Protein AF-A0A8H3HL61-F1 (afdb_monomer_lite)

pLDDT: mean 83.65, std 16.17, range [40.34, 97.88]

Sequence (179 aa):
MGDSGPVIHVRILATDLPSAIELIDHNKASNSHLFNGNARRFEGLEDTRRACEIELHAAELDWDSPIPSSIWPRDHNSGAQYPFDVIIMADVTYNTASFRALLDTITGLLREPRAPGLSAIVLLAYKSRDPAERTLWTDAQSRGITFVLVDTVKGVREPAVEIWLGGWERDVRSIWADT

Radius of gyration: 18.27 Å; chains: 1; bounding box: 39×38×60 Å

Foldseek 3Di:
DDDQAAEAEAEAEDEDAPVCQVVVVVVCVVCVVVAVDWAPQDPDPDPDGYIYHYHYHYDYDDLQDPDDPVVFDADPPPRDTDQDQEAEEEQPLPDVVCLVSVLVVLLVSQCDDDDPDATHKYKYWDADDDPSSVVSQVVNVVVQKHKDFDDWAQDPDDDTITIIIMGHPVRVVVVVPVD

Structure (mmCIF, N/CA/C/O backbone):
data_AF-A0A8H3HL61-F1
#
_entry.id   AF-A0A8H3HL61-F1
#
loop_
_atom_site.group_PDB
_atom_site.id
_atom_site.type_symbol
_atom_site.label_atom_id
_atom_site.label_alt_id
_atom_site.label_comp_id
_atom_site.label_asym_id
_atom_site.label_entity_id
_atom_site.label_seq_id
_atom_site.pdbx_PDB_ins_code
_atom_site.Cartn_x
_atom_site.Cartn_y
_atom_site.Cartn_z
_atom_site.occupancy
_atom_site.B_iso_or_equiv
_atom_site.auth_seq_id
_atom_site.auth_comp_id
_atom_site.auth_asym_id
_atom_site.auth_atom_id
_atom_site.pdbx_PDB_model_num
ATOM 1 N N . MET A 1 1 ? 9.537 -10.616 -41.766 1.00 40.34 1 MET A N 1
ATOM 2 C CA . MET A 1 1 ? 8.615 -9.922 -40.846 1.00 40.34 1 MET A CA 1
ATOM 3 C C . MET A 1 1 ? 8.586 -10.748 -39.579 1.00 40.34 1 MET A C 1
ATOM 5 O O . MET A 1 1 ? 8.041 -11.839 -39.608 1.00 40.34 1 MET A O 1
ATOM 9 N N . GLY A 1 2 ? 9.343 -10.332 -38.563 1.00 44.62 2 GLY A N 1
ATOM 10 C CA . GLY A 1 2 ? 9.383 -11.035 -37.283 1.00 44.62 2 GLY A CA 1
ATOM 11 C C . GLY A 1 2 ? 8.144 -10.652 -36.495 1.00 44.62 2 GLY A C 1
ATOM 12 O O . GLY A 1 2 ? 7.954 -9.471 -36.223 1.00 44.62 2 GLY A O 1
ATOM 13 N N . ASP A 1 3 ? 7.296 -11.631 -36.216 1.00 49.12 3 ASP A N 1
ATOM 14 C CA . ASP A 1 3 ? 6.133 -11.459 -35.359 1.00 49.12 3 ASP A CA 1
ATOM 15 C C . ASP A 1 3 ? 6.641 -11.346 -33.916 1.00 49.12 3 ASP A C 1
ATOM 17 O O . ASP A 1 3 ? 7.052 -12.328 -33.291 1.00 49.12 3 ASP A O 1
ATOM 21 N N . SER A 1 4 ? 6.765 -10.109 -33.440 1.00 58.94 4 SER A N 1
ATOM 22 C CA . SER A 1 4 ? 7.084 -9.813 -32.050 1.00 58.94 4 SER A CA 1
ATOM 23 C C . SER A 1 4 ? 5.871 -10.228 -31.227 1.00 58.94 4 SER A C 1
ATOM 25 O O . SER A 1 4 ? 4.851 -9.544 -31.255 1.00 58.94 4 SER A O 1
ATOM 27 N N . GLY A 1 5 ? 5.961 -11.360 -30.526 1.00 61.34 5 GLY A N 1
ATOM 28 C CA . GLY A 1 5 ? 4.910 -11.791 -29.605 1.00 61.34 5 GLY A CA 1
ATOM 29 C C . GLY A 1 5 ? 4.522 -10.679 -28.614 1.00 61.34 5 GLY A C 1
ATOM 30 O O . GLY A 1 5 ? 5.300 -9.743 -28.403 1.00 61.34 5 GLY A O 1
ATOM 31 N N . PRO A 1 6 ? 3.331 -10.762 -27.998 1.00 67.25 6 PRO A N 1
ATOM 32 C CA . PRO A 1 6 ? 2.818 -9.705 -27.135 1.00 67.25 6 PRO A CA 1
ATOM 33 C C . PRO A 1 6 ? 3.813 -9.376 -26.014 1.00 67.25 6 PRO A C 1
ATOM 35 O O . PRO A 1 6 ? 4.259 -10.262 -25.276 1.00 67.25 6 PRO A O 1
ATOM 38 N N . VAL A 1 7 ? 4.165 -8.093 -25.913 1.00 71.56 7 VAL A N 1
ATOM 39 C CA . VAL A 1 7 ? 4.978 -7.542 -24.827 1.00 71.56 7 VAL A CA 1
ATOM 40 C C . VAL A 1 7 ? 4.041 -7.217 -23.668 1.00 71.56 7 VAL A C 1
ATOM 42 O O . VAL A 1 7 ? 3.065 -6.489 -23.832 1.00 71.56 7 VAL A O 1
ATOM 45 N N . ILE A 1 8 ? 4.317 -7.782 -22.499 1.00 80.25 8 ILE A N 1
ATOM 46 C CA . ILE A 1 8 ? 3.679 -7.394 -21.245 1.00 80.25 8 ILE A CA 1
ATOM 47 C C . ILE A 1 8 ? 4.423 -6.168 -20.726 1.00 80.25 8 ILE A C 1
ATOM 49 O O . ILE A 1 8 ? 5.640 -6.210 -20.553 1.00 80.25 8 ILE A O 1
ATOM 53 N N . HIS A 1 9 ? 3.692 -5.097 -20.450 1.00 83.00 9 HIS A N 1
ATOM 54 C CA . HIS A 1 9 ? 4.238 -3.913 -19.800 1.00 83.00 9 HIS A CA 1
ATOM 55 C C . HIS A 1 9 ? 3.804 -3.912 -18.336 1.00 83.00 9 HIS A C 1
ATOM 57 O O . HIS A 1 9 ? 2.614 -4.002 -18.039 1.00 83.00 9 HIS A O 1
ATOM 63 N N . VAL A 1 10 ? 4.768 -3.829 -17.423 1.00 86.56 10 VAL A N 1
ATOM 64 C CA . VAL A 1 10 ? 4.538 -3.754 -15.979 1.00 86.56 10 VAL A CA 1
ATOM 65 C C . VAL A 1 10 ? 5.035 -2.405 -15.493 1.00 86.56 10 VAL A C 1
ATOM 67 O O . VAL A 1 10 ? 6.220 -2.100 -15.603 1.00 86.56 10 VAL A O 1
ATOM 70 N N . ARG A 1 11 ? 4.140 -1.607 -14.914 1.00 88.19 11 ARG A N 1
ATOM 71 C CA . ARG A 1 11 ? 4.490 -0.328 -14.299 1.00 88.19 11 ARG A CA 1
ATOM 72 C C . ARG A 1 11 ? 4.431 -0.454 -12.784 1.00 88.19 11 ARG A C 1
ATOM 74 O O . ARG A 1 11 ? 3.403 -0.827 -12.231 1.00 88.19 11 ARG A O 1
ATOM 81 N N . ILE A 1 12 ? 5.531 -0.129 -12.120 1.00 91.88 12 ILE A N 1
ATOM 82 C CA . ILE A 1 12 ? 5.666 -0.170 -10.666 1.00 91.88 12 ILE A CA 1
ATOM 83 C C . ILE A 1 12 ? 5.861 1.256 -10.166 1.00 91.88 12 ILE A C 1
ATOM 85 O O . ILE A 1 12 ? 6.776 1.958 -10.598 1.00 91.88 12 ILE A O 1
ATOM 89 N N . LEU A 1 13 ? 5.016 1.669 -9.228 1.00 94.00 13 LEU A N 1
ATOM 90 C CA . LEU A 1 13 ? 5.171 2.915 -8.494 1.00 94.00 13 LEU A CA 1
ATOM 91 C C . LEU A 1 13 ? 5.594 2.581 -7.062 1.00 94.00 13 LEU A C 1
ATOM 93 O O . LEU A 1 13 ? 4.815 2.011 -6.303 1.00 94.00 13 LEU A O 1
ATOM 97 N N . ALA A 1 14 ? 6.838 2.896 -6.715 1.00 95.94 14 ALA A N 1
ATOM 98 C CA . ALA A 1 14 ? 7.359 2.767 -5.363 1.00 95.94 14 ALA A CA 1
ATOM 99 C C . ALA A 1 14 ? 7.159 4.097 -4.632 1.00 95.94 14 ALA A C 1
ATOM 101 O O . ALA A 1 14 ? 7.655 5.130 -5.089 1.00 95.94 14 ALA A O 1
ATOM 102 N N . THR A 1 15 ? 6.425 4.070 -3.521 1.00 96.94 15 THR A N 1
ATOM 103 C CA . THR A 1 15 ? 6.031 5.289 -2.815 1.00 96.94 15 THR A CA 1
ATOM 104 C C . THR A 1 15 ? 6.427 5.290 -1.354 1.00 96.94 15 THR A C 1
ATOM 106 O O . THR A 1 15 ? 6.303 4.261 -0.695 1.00 96.94 15 THR A O 1
ATOM 109 N N . ASP A 1 16 ? 6.836 6.451 -0.854 1.00 97.31 16 ASP A N 1
ATOM 110 C CA . ASP A 1 16 ? 7.185 6.684 0.551 1.00 97.31 16 ASP A CA 1
ATOM 111 C C . ASP A 1 16 ? 7.138 8.205 0.838 1.00 97.31 16 ASP A C 1
ATOM 113 O O . ASP A 1 16 ? 6.746 8.998 -0.027 1.00 97.31 16 ASP A O 1
ATOM 117 N N . LEU A 1 17 ? 7.541 8.623 2.036 1.00 96.56 17 LEU A N 1
ATOM 118 C CA . LEU A 1 17 ? 7.770 10.017 2.410 1.00 96.56 17 LEU A CA 1
ATOM 119 C C . LEU A 1 17 ? 8.896 10.656 1.567 1.00 96.56 17 LEU A C 1
ATOM 121 O O . LEU A 1 17 ? 9.795 9.949 1.094 1.00 96.56 17 LEU A O 1
ATOM 125 N N . PRO A 1 18 ? 8.939 12.003 1.449 1.00 95.69 18 PRO A N 1
ATOM 126 C CA . PRO A 1 18 ? 9.967 12.711 0.674 1.00 95.69 18 PRO A CA 1
ATOM 127 C C . PRO A 1 18 ? 11.404 12.306 1.021 1.00 95.69 18 PRO A C 1
ATOM 129 O O . PRO A 1 18 ? 12.274 12.238 0.155 1.00 95.69 18 PRO A O 1
ATOM 132 N N . SER A 1 19 ? 11.655 12.017 2.300 1.00 97.00 19 SER A N 1
ATOM 133 C CA . SER A 1 19 ? 12.973 11.657 2.826 1.00 97.00 19 SER A CA 1
ATOM 134 C C . SER A 1 19 ? 13.516 10.329 2.294 1.00 97.00 19 SER A C 1
ATOM 136 O O . SER A 1 19 ? 14.723 10.107 2.367 1.00 97.00 19 SER A O 1
ATOM 138 N N . ALA A 1 20 ? 12.663 9.447 1.770 1.00 97.56 20 ALA A N 1
ATOM 139 C CA . ALA A 1 20 ? 13.060 8.136 1.262 1.00 97.56 20 ALA A CA 1
ATOM 140 C C . ALA A 1 20 ? 13.211 8.093 -0.271 1.00 97.56 20 ALA A C 1
ATOM 142 O O . ALA A 1 20 ? 13.779 7.134 -0.797 1.00 97.56 20 ALA A O 1
ATOM 143 N N . ILE A 1 21 ? 12.772 9.129 -0.995 1.00 96.56 21 ILE A N 1
ATOM 144 C CA . ILE A 1 21 ? 12.758 9.141 -2.467 1.00 96.56 21 ILE A CA 1
ATOM 145 C C . ILE A 1 21 ? 14.163 8.990 -3.059 1.00 96.56 21 ILE A C 1
ATOM 147 O O . ILE A 1 21 ? 14.366 8.144 -3.928 1.00 96.56 21 ILE A O 1
ATOM 151 N N . GLU A 1 22 ? 15.155 9.719 -2.539 1.00 97.25 22 GLU A N 1
ATOM 152 C CA . GLU A 1 22 ? 16.544 9.609 -3.015 1.00 97.25 22 GLU A CA 1
ATOM 153 C C . GLU A 1 22 ? 17.100 8.182 -2.864 1.00 97.25 22 GLU A C 1
ATOM 155 O O . GLU A 1 22 ? 17.823 7.688 -3.733 1.00 97.25 22 GLU A O 1
ATOM 160 N N . LEU A 1 23 ? 16.733 7.487 -1.781 1.00 97.88 23 LEU A N 1
ATOM 161 C CA . LEU A 1 23 ? 17.148 6.106 -1.544 1.00 97.88 23 LEU A CA 1
ATOM 162 C C . LEU A 1 23 ? 16.455 5.134 -2.509 1.00 97.88 23 LEU A C 1
ATOM 164 O O . LEU A 1 23 ? 17.093 4.203 -3.008 1.00 97.88 23 LEU A O 1
ATOM 168 N N . ILE A 1 24 ? 15.170 5.349 -2.802 1.00 97.12 24 ILE A N 1
ATOM 169 C CA . ILE A 1 24 ? 14.431 4.556 -3.794 1.00 97.12 24 ILE A CA 1
ATOM 170 C C . ILE A 1 24 ? 15.060 4.734 -5.180 1.00 97.12 24 ILE A C 1
ATOM 172 O O . ILE A 1 24 ? 15.325 3.737 -5.855 1.00 97.12 24 ILE A O 1
ATOM 176 N N . ASP A 1 25 ? 15.369 5.966 -5.587 1.00 96.19 25 ASP A N 1
ATOM 177 C CA . ASP A 1 25 ? 16.019 6.248 -6.871 1.00 96.19 25 ASP A CA 1
ATOM 178 C C . ASP A 1 25 ? 17.423 5.640 -6.957 1.00 96.19 25 ASP A C 1
ATOM 180 O O . ASP A 1 25 ? 17.790 5.047 -7.979 1.00 96.19 25 ASP A O 1
ATOM 184 N N . HIS A 1 26 ? 18.196 5.698 -5.871 1.00 97.12 26 HIS A N 1
ATOM 185 C CA . HIS A 1 26 ? 19.487 5.019 -5.789 1.00 97.12 26 HIS A CA 1
ATOM 186 C C . HIS A 1 26 ? 19.351 3.497 -5.973 1.00 97.12 26 HIS A C 1
ATOM 188 O O . HIS A 1 26 ? 20.099 2.884 -6.746 1.00 97.12 26 HIS A O 1
ATOM 194 N N . ASN A 1 27 ? 18.372 2.876 -5.306 1.00 96.56 27 ASN A N 1
ATOM 195 C CA . ASN A 1 27 ? 18.101 1.442 -5.422 1.00 96.56 27 ASN A CA 1
ATOM 196 C C . ASN A 1 27 ? 17.617 1.068 -6.826 1.00 96.56 27 ASN A C 1
ATOM 198 O O . ASN A 1 27 ? 18.076 0.066 -7.381 1.00 96.56 27 ASN A O 1
ATOM 202 N N . LYS A 1 28 ? 16.751 1.884 -7.434 1.00 93.94 28 LYS A N 1
ATOM 203 C CA . LYS A 1 28 ? 16.325 1.752 -8.832 1.00 93.94 28 LYS A CA 1
ATOM 204 C C . LYS A 1 28 ? 17.534 1.767 -9.767 1.00 93.94 28 LYS A C 1
ATOM 206 O O . LYS A 1 28 ? 17.695 0.844 -10.561 1.00 93.94 28 LYS A O 1
ATOM 211 N N . ALA A 1 29 ? 18.409 2.766 -9.660 1.00 93.81 29 ALA A N 1
ATOM 212 C CA . ALA A 1 29 ? 19.589 2.884 -10.517 1.00 93.81 29 ALA A CA 1
ATOM 213 C C . ALA A 1 29 ? 20.530 1.676 -10.368 1.00 93.81 29 ALA A C 1
ATOM 215 O O . ALA A 1 29 ? 20.951 1.085 -11.368 1.00 93.81 29 ALA A O 1
ATOM 216 N N . SER A 1 30 ? 20.787 1.252 -9.129 1.00 94.75 30 SER A N 1
ATOM 217 C CA . SER A 1 30 ? 21.652 0.107 -8.813 1.00 94.75 30 SER A CA 1
ATOM 218 C C . SER A 1 30 ? 21.094 -1.223 -9.335 1.00 94.75 30 SER A C 1
ATOM 220 O O . SER A 1 30 ? 21.844 -2.093 -9.781 1.00 94.75 30 SER A O 1
ATOM 222 N N . ASN A 1 31 ? 19.767 -1.368 -9.353 1.00 92.56 31 ASN A N 1
ATOM 223 C CA . ASN A 1 31 ? 19.076 -2.568 -9.830 1.00 92.56 31 ASN A CA 1
ATOM 224 C C . ASN A 1 31 ? 18.604 -2.468 -11.288 1.00 92.56 31 ASN A C 1
ATOM 226 O O . ASN A 1 31 ? 17.950 -3.384 -11.780 1.00 92.56 31 ASN A O 1
ATOM 230 N N . SER A 1 32 ? 18.964 -1.399 -12.002 1.00 89.44 32 SER A N 1
ATOM 231 C CA . SER A 1 32 ? 18.489 -1.126 -13.365 1.00 89.44 32 SER A CA 1
ATOM 232 C C . SER A 1 32 ? 18.788 -2.236 -14.366 1.00 89.44 32 SER A C 1
ATOM 234 O O . SER A 1 32 ? 17.981 -2.532 -15.240 1.00 89.44 32 SER A O 1
ATOM 236 N N . HIS A 1 33 ? 19.893 -2.951 -14.180 1.00 87.88 33 HIS A N 1
ATOM 237 C CA . HIS A 1 33 ? 20.252 -4.132 -14.960 1.00 87.88 33 HIS A CA 1
ATOM 238 C C . HIS A 1 33 ? 19.233 -5.290 -14.861 1.00 87.88 33 HIS A C 1
ATOM 240 O O . HIS A 1 33 ? 19.224 -6.166 -15.726 1.00 87.88 33 HIS A O 1
ATOM 246 N N . LEU A 1 34 ? 18.376 -5.326 -13.831 1.00 84.06 34 LEU A N 1
ATOM 247 C CA . LEU A 1 34 ? 17.332 -6.344 -13.680 1.00 84.06 34 LEU A CA 1
ATOM 248 C C . LEU A 1 34 ? 16.128 -6.098 -14.596 1.00 84.06 34 LEU A C 1
ATOM 250 O O . LEU A 1 34 ? 15.436 -7.064 -14.922 1.00 84.06 34 LEU A O 1
ATOM 254 N N . PHE A 1 35 ? 15.908 -4.848 -15.019 1.00 82.94 35 PHE A N 1
ATOM 255 C CA . PHE A 1 35 ? 14.738 -4.430 -15.799 1.00 82.94 35 PHE A CA 1
ATOM 256 C C . PHE A 1 35 ? 15.056 -3.723 -17.130 1.00 82.94 35 PHE A C 1
ATOM 258 O O . PHE A 1 35 ? 14.212 -3.720 -18.016 1.00 82.94 35 PHE A O 1
ATOM 265 N N . ASN A 1 36 ? 16.277 -3.220 -17.342 1.00 70.75 36 ASN A N 1
ATOM 266 C CA . ASN A 1 36 ? 16.702 -2.555 -18.588 1.00 70.75 36 ASN A CA 1
ATOM 267 C C . ASN A 1 36 ? 17.166 -3.521 -19.698 1.00 70.75 36 ASN A C 1
ATOM 269 O O . ASN A 1 36 ? 17.635 -3.088 -20.749 1.00 70.75 36 ASN A O 1
ATOM 273 N N . GLY A 1 37 ? 17.087 -4.833 -19.475 1.00 55.84 37 GLY A N 1
ATOM 274 C CA . GLY A 1 37 ? 17.477 -5.845 -20.452 1.00 55.84 37 GLY A CA 1
ATOM 275 C C . GLY A 1 37 ? 16.252 -6.562 -20.998 1.00 55.84 37 GLY A C 1
ATOM 276 O O . GLY A 1 37 ? 15.619 -7.292 -20.243 1.00 55.84 37 GLY A O 1
ATOM 277 N N . ASN A 1 38 ? 15.953 -6.350 -22.285 1.00 49.19 38 ASN A N 1
ATOM 278 C CA . ASN A 1 38 ? 15.065 -7.142 -23.145 1.00 49.19 38 ASN A CA 1
ATOM 279 C C . ASN A 1 38 ? 14.433 -8.359 -22.458 1.00 49.19 38 ASN A C 1
ATOM 281 O O . ASN A 1 38 ? 15.143 -9.332 -22.208 1.00 49.19 38 ASN A O 1
ATOM 285 N N . ALA A 1 39 ? 13.110 -8.335 -22.264 1.00 51.03 39 ALA A N 1
ATOM 286 C CA . ALA A 1 39 ? 12.285 -9.536 -22.213 1.00 51.03 39 ALA A CA 1
ATOM 287 C C . ALA A 1 39 ? 12.927 -10.696 -21.433 1.00 51.03 39 ALA A C 1
ATOM 289 O O . ALA A 1 39 ? 13.409 -11.658 -22.043 1.00 51.03 39 ALA A O 1
ATOM 290 N N . ARG A 1 40 ? 12.961 -10.629 -20.094 1.00 51.38 40 ARG A N 1
ATOM 291 C CA . ARG A 1 40 ? 13.307 -11.831 -19.324 1.00 51.38 40 ARG A CA 1
ATOM 292 C C . ARG A 1 40 ? 12.370 -12.947 -19.776 1.00 51.38 40 ARG A C 1
ATOM 294 O O . ARG A 1 40 ? 11.155 -12.828 -19.652 1.00 51.38 40 ARG A O 1
ATOM 301 N N . ARG A 1 41 ? 12.959 -13.988 -20.370 1.00 49.00 41 ARG A N 1
ATOM 302 C CA . ARG A 1 41 ? 12.257 -15.179 -20.841 1.00 49.00 41 ARG A CA 1
ATOM 303 C C . ARG A 1 41 ? 11.582 -15.811 -19.630 1.00 49.00 41 ARG A C 1
ATOM 305 O O . ARG A 1 41 ? 12.255 -16.441 -18.823 1.00 49.00 41 ARG A O 1
ATOM 312 N N . PHE A 1 42 ? 10.279 -15.612 -19.486 1.00 49.22 42 PHE A N 1
ATOM 313 C CA . PHE A 1 42 ? 9.487 -16.457 -18.610 1.00 49.22 42 PHE A CA 1
ATOM 314 C C . PHE A 1 42 ? 9.259 -17.775 -19.351 1.00 49.22 42 PHE A C 1
ATOM 316 O O . PHE A 1 42 ? 8.569 -17.802 -20.368 1.00 49.22 42 PHE A O 1
ATOM 323 N N . GLU A 1 43 ? 9.885 -18.854 -18.880 1.00 47.19 43 GLU A N 1
ATOM 324 C CA . GLU A 1 43 ? 9.509 -20.213 -19.273 1.00 47.19 43 GLU A CA 1
ATOM 325 C C . GLU A 1 43 ? 8.198 -20.553 -18.554 1.00 47.19 43 GLU A C 1
ATOM 327 O O . GLU A 1 43 ? 8.186 -20.989 -17.405 1.00 47.19 43 GLU A O 1
ATOM 332 N N . GLY A 1 44 ? 7.074 -20.250 -19.206 1.00 49.09 44 GLY A N 1
ATOM 333 C CA . GLY A 1 44 ? 5.784 -20.836 -18.857 1.00 49.09 44 GLY A CA 1
ATOM 334 C C . GLY A 1 44 ? 5.690 -22.271 -19.382 1.00 49.09 44 GLY A C 1
ATOM 335 O O . GLY A 1 44 ? 6.407 -22.646 -20.305 1.00 49.09 44 GLY A O 1
ATOM 336 N N . LEU A 1 45 ? 4.773 -23.061 -18.814 1.00 51.03 45 LEU A N 1
ATOM 337 C CA . LEU A 1 45 ? 4.511 -24.468 -19.166 1.00 51.03 45 LEU A CA 1
ATOM 338 C C . LEU A 1 45 ? 4.037 -24.676 -20.626 1.00 51.03 45 LEU A C 1
ATOM 340 O O . LEU A 1 45 ? 3.912 -25.807 -21.081 1.00 51.03 45 LEU A O 1
ATOM 344 N N . GLU A 1 46 ? 3.807 -23.597 -21.372 1.00 52.78 46 GLU A N 1
ATOM 345 C CA . GLU A 1 46 ? 3.547 -23.614 -22.807 1.00 52.78 46 GLU A CA 1
ATOM 346 C C . GLU A 1 46 ? 4.521 -22.661 -23.507 1.00 52.78 46 GLU A C 1
ATOM 348 O O . GLU A 1 46 ? 4.759 -21.555 -23.025 1.00 52.78 46 GLU A O 1
ATOM 353 N N . ASP A 1 47 ? 5.050 -23.090 -24.655 1.00 48.28 47 ASP A N 1
ATOM 354 C CA . ASP A 1 47 ? 6.120 -22.520 -25.503 1.00 48.28 47 ASP A CA 1
ATOM 355 C C . ASP A 1 47 ? 5.920 -21.059 -26.008 1.00 48.28 47 ASP A C 1
ATOM 357 O O . ASP A 1 47 ? 6.515 -20.621 -26.997 1.00 48.28 47 ASP A O 1
ATOM 361 N N . THR A 1 48 ? 5.086 -20.250 -25.353 1.00 49.94 48 THR A N 1
ATOM 362 C CA . THR A 1 48 ? 4.847 -18.844 -25.696 1.00 49.94 48 THR A CA 1
ATOM 363 C C . THR A 1 48 ? 5.826 -17.921 -24.975 1.00 49.94 48 THR A C 1
ATOM 365 O O . THR A 1 48 ? 5.632 -17.488 -23.841 1.00 49.94 48 THR A O 1
ATOM 368 N N . ARG A 1 49 ? 6.901 -17.561 -25.682 1.00 52.28 49 ARG A N 1
ATOM 369 C CA . ARG A 1 49 ? 7.840 -16.510 -25.266 1.00 52.28 49 ARG A CA 1
ATOM 370 C C . ARG A 1 49 ? 7.108 -15.170 -25.162 1.00 52.28 49 ARG A C 1
ATOM 372 O O . ARG A 1 49 ? 6.767 -14.583 -26.186 1.00 52.28 49 ARG A O 1
ATOM 379 N N . ARG A 1 50 ? 6.908 -14.662 -23.946 1.00 57.72 50 ARG A N 1
ATOM 380 C CA . ARG A 1 50 ? 6.418 -13.294 -23.722 1.00 57.72 50 ARG A CA 1
ATOM 381 C C . ARG A 1 50 ? 7.570 -12.391 -23.319 1.00 57.72 50 ARG A C 1
ATOM 383 O O . ARG A 1 50 ? 8.353 -12.723 -22.430 1.00 57.72 50 ARG A O 1
ATOM 390 N N . ALA A 1 51 ? 7.682 -11.263 -24.004 1.00 69.88 51 ALA A N 1
ATOM 391 C CA . ALA A 1 51 ? 8.559 -10.189 -23.584 1.00 69.88 51 ALA A CA 1
ATOM 392 C C . ALA A 1 51 ? 7.899 -9.435 -22.428 1.00 69.88 51 ALA A C 1
ATOM 394 O O . ALA A 1 51 ? 6.697 -9.212 -22.462 1.00 69.88 51 ALA A O 1
ATOM 395 N N . CYS A 1 52 ? 8.669 -9.072 -21.405 1.00 77.38 52 CYS A N 1
ATOM 396 C CA . CYS A 1 52 ? 8.207 -8.246 -20.295 1.00 77.38 52 CYS A CA 1
ATOM 397 C C . CYS A 1 52 ? 9.091 -7.001 -20.210 1.00 77.38 52 CYS A C 1
ATOM 399 O O . CYS A 1 52 ? 10.319 -7.129 -20.174 1.00 77.38 52 CYS A O 1
ATOM 401 N N . GLU A 1 53 ? 8.467 -5.830 -20.206 1.00 83.06 53 GLU A N 1
ATOM 402 C CA . GLU A 1 53 ? 9.101 -4.537 -19.970 1.00 83.06 53 GLU A CA 1
ATOM 403 C C . GLU A 1 53 ? 8.634 -4.008 -18.615 1.00 83.06 53 GLU A C 1
ATOM 405 O O . GLU A 1 53 ? 7.434 -3.960 -18.346 1.00 83.06 53 GLU A O 1
ATOM 410 N N . ILE A 1 54 ? 9.583 -3.647 -17.750 1.00 86.69 54 ILE A N 1
ATOM 411 C CA . ILE A 1 54 ? 9.299 -3.170 -16.396 1.00 86.69 54 ILE A CA 1
ATOM 412 C C . ILE A 1 54 ? 9.706 -1.704 -16.299 1.00 86.69 54 ILE A C 1
ATOM 414 O O . ILE A 1 54 ? 10.875 -1.360 -16.466 1.00 86.69 54 ILE A O 1
ATOM 418 N N . GLU A 1 55 ? 8.744 -0.857 -15.962 1.00 87.56 55 GLU A N 1
ATOM 419 C CA . GLU A 1 55 ? 8.932 0.568 -15.739 1.00 87.56 55 GLU A CA 1
ATOM 420 C C . GLU A 1 55 ? 8.748 0.875 -14.246 1.00 87.56 55 GLU A C 1
ATOM 422 O O . GLU A 1 55 ? 7.651 0.736 -13.712 1.00 87.56 55 GLU A O 1
ATOM 427 N N . LEU A 1 56 ? 9.818 1.277 -13.553 1.00 90.00 56 LEU A N 1
ATOM 428 C CA . LEU A 1 56 ? 9.779 1.583 -12.118 1.00 90.00 56 LEU A CA 1
ATOM 429 C C . LEU A 1 56 ? 9.927 3.086 -11.865 1.00 90.00 56 LEU A C 1
ATOM 431 O O . LEU A 1 56 ? 10.888 3.705 -12.326 1.00 90.00 56 LEU A O 1
ATOM 435 N N . HIS A 1 57 ? 9.021 3.663 -11.081 1.00 90.38 57 HIS A N 1
ATOM 436 C CA . HIS A 1 57 ? 9.010 5.078 -10.702 1.00 90.38 57 HIS A CA 1
ATOM 437 C C . HIS A 1 57 ? 9.002 5.238 -9.189 1.00 90.38 57 HIS A C 1
ATOM 439 O O . HIS A 1 57 ? 8.264 4.533 -8.507 1.00 90.38 57 HIS A O 1
ATOM 445 N N . ALA A 1 58 ? 9.792 6.180 -8.681 1.00 93.94 58 ALA A N 1
ATOM 446 C CA . ALA A 1 58 ? 9.668 6.659 -7.314 1.00 93.94 58 ALA A CA 1
ATOM 447 C C . ALA A 1 58 ? 8.657 7.815 -7.278 1.00 93.94 58 ALA A C 1
ATOM 449 O O . ALA A 1 58 ? 8.652 8.656 -8.181 1.00 93.94 58 ALA A O 1
ATOM 450 N N . ALA A 1 59 ? 7.807 7.866 -6.257 1.00 94.50 59 ALA A N 1
ATOM 451 C CA . ALA A 1 59 ? 6.920 9.001 -6.026 1.00 94.50 59 ALA A CA 1
ATOM 452 C C . ALA A 1 59 ? 6.642 9.207 -4.538 1.00 94.50 59 ALA A C 1
ATOM 454 O O . ALA A 1 59 ? 6.663 8.272 -3.748 1.00 94.50 59 ALA A O 1
ATOM 455 N N . GLU A 1 60 ? 6.350 10.443 -4.161 1.00 95.69 60 GLU A N 1
ATOM 456 C CA . GLU A 1 60 ? 5.933 10.768 -2.803 1.00 95.69 60 GLU A CA 1
ATOM 457 C C . GLU A 1 60 ? 4.475 10.356 -2.566 1.00 95.69 60 GLU A C 1
ATOM 459 O O . GLU A 1 60 ? 3.589 10.740 -3.335 1.00 95.69 60 GLU A O 1
ATOM 464 N N . LEU A 1 61 ? 4.228 9.614 -1.484 1.00 96.75 61 LEU A N 1
ATOM 465 C CA . LEU A 1 61 ? 2.887 9.339 -0.968 1.00 96.75 61 LEU A CA 1
ATOM 466 C C . LEU A 1 61 ? 2.904 9.364 0.561 1.00 96.75 61 LEU A C 1
ATOM 468 O O . LEU A 1 61 ? 3.136 8.349 1.214 1.00 96.75 61 LEU A O 1
ATOM 472 N N . ASP A 1 62 ? 2.628 10.537 1.116 1.00 96.56 62 ASP A N 1
ATOM 473 C CA . ASP A 1 62 ? 2.355 10.703 2.538 1.00 96.56 62 ASP A CA 1
ATOM 474 C C . ASP A 1 62 ? 0.890 10.347 2.835 1.00 96.56 62 ASP A C 1
ATOM 476 O O . ASP A 1 62 ? -0.029 10.960 2.288 1.00 96.56 62 ASP A O 1
ATOM 480 N N . TRP A 1 63 ? 0.664 9.346 3.690 1.00 97.06 63 TRP A N 1
ATOM 481 C CA . TRP A 1 63 ? -0.683 8.871 4.025 1.00 97.06 63 TRP A CA 1
ATOM 482 C C . TRP A 1 63 ? -1.508 9.905 4.792 1.00 97.06 63 TRP A C 1
ATOM 484 O O . TRP A 1 63 ? -2.737 9.880 4.717 1.00 97.06 63 TRP A O 1
ATOM 494 N N . ASP A 1 64 ? -0.851 10.819 5.509 1.00 96.06 64 ASP A N 1
ATOM 495 C CA . ASP A 1 64 ? -1.512 11.906 6.235 1.00 96.06 64 ASP A CA 1
ATOM 496 C C . ASP A 1 64 ? -1.907 13.079 5.312 1.00 96.06 64 ASP A C 1
ATOM 498 O O . ASP A 1 64 ? -2.569 14.030 5.741 1.00 96.06 64 ASP A O 1
ATOM 502 N N . SER A 1 65 ? -1.560 12.992 4.024 1.00 95.44 65 SER A N 1
ATOM 503 C CA . SER A 1 65 ? -1.830 13.996 2.998 1.00 95.44 65 SER A CA 1
ATOM 504 C C . SER A 1 65 ? -2.799 13.479 1.915 1.00 95.44 65 SER A C 1
ATOM 506 O O . SER A 1 65 ? -2.919 12.274 1.680 1.00 95.44 65 SER A O 1
ATOM 508 N N . PRO A 1 66 ? -3.531 14.366 1.209 1.00 94.44 66 PRO A N 1
ATOM 509 C CA . PRO A 1 66 ? -4.350 13.958 0.068 1.00 94.44 66 PRO A CA 1
ATOM 510 C C . PRO A 1 66 ? -3.515 13.287 -1.034 1.00 94.44 66 PRO A C 1
ATOM 512 O O . PRO A 1 66 ? -2.442 13.783 -1.372 1.00 94.44 66 PRO A O 1
ATOM 515 N N . ILE A 1 67 ? -4.041 12.219 -1.650 1.00 93.00 67 ILE A N 1
ATOM 516 C CA . ILE A 1 67 ? -3.347 11.478 -2.720 1.00 93.00 67 ILE A CA 1
ATOM 517 C C . ILE A 1 67 ? -3.025 12.423 -3.895 1.00 93.00 67 ILE A C 1
ATOM 519 O O . ILE A 1 67 ? -3.952 12.939 -4.534 1.00 93.00 67 ILE A O 1
ATOM 523 N N . PRO A 1 68 ? -1.738 12.639 -4.228 1.00 91.31 68 PRO A N 1
ATOM 524 C CA . PRO A 1 68 ? -1.357 13.518 -5.326 1.00 91.31 68 PRO A CA 1
ATOM 525 C C . PRO A 1 68 ? -1.832 12.998 -6.687 1.00 91.31 68 PRO A C 1
ATOM 527 O O . PRO A 1 68 ? -1.786 11.805 -6.979 1.00 91.31 68 PRO A O 1
ATOM 530 N N . SER A 1 69 ? -2.197 13.907 -7.597 1.00 84.69 69 SER A N 1
ATOM 531 C CA . SER A 1 69 ? -2.631 13.531 -8.956 1.00 84.69 69 SER A CA 1
ATOM 532 C C . SER A 1 69 ? -1.539 12.877 -9.826 1.00 84.69 69 SER A C 1
ATOM 534 O O . SER A 1 69 ? -1.844 12.388 -10.918 1.00 84.69 69 SER A O 1
ATOM 536 N N . SER A 1 70 ? -0.282 12.910 -9.369 1.00 85.62 70 SER A N 1
ATOM 537 C CA . SER A 1 70 ? 0.884 12.256 -9.973 1.00 85.62 70 SER A CA 1
ATOM 538 C C . SER A 1 70 ? 0.968 10.760 -9.666 1.00 85.62 70 SER A C 1
ATOM 540 O O . SER A 1 70 ? 1.625 10.044 -10.416 1.00 85.62 70 SER A O 1
ATOM 542 N N . ILE A 1 71 ? 0.302 10.289 -8.604 1.00 88.75 71 ILE A N 1
ATOM 543 C CA . ILE A 1 71 ? 0.257 8.866 -8.236 1.00 88.75 71 ILE A CA 1
ATOM 544 C C . ILE A 1 71 ? -0.478 8.051 -9.293 1.00 88.75 71 ILE A C 1
ATOM 546 O O . ILE A 1 71 ? -0.093 6.929 -9.604 1.00 88.75 71 ILE A O 1
ATOM 550 N N . TRP A 1 72 ? -1.522 8.627 -9.877 1.00 84.12 72 TRP A N 1
ATOM 551 C CA . TRP A 1 72 ? -2.361 7.936 -10.840 1.00 84.12 72 TRP A CA 1
ATOM 552 C C . TRP A 1 72 ? -1.640 7.767 -12.183 1.00 84.12 72 TRP A C 1
ATOM 554 O O . TRP A 1 72 ? -1.325 8.777 -12.829 1.00 84.12 72 TRP A O 1
ATOM 564 N N . PRO A 1 73 ? -1.405 6.519 -12.638 1.00 71.19 73 PRO A N 1
ATOM 565 C CA . PRO A 1 73 ? -0.826 6.256 -13.946 1.00 71.19 73 PRO A CA 1
ATOM 566 C C . PRO A 1 73 ? -1.686 6.905 -15.024 1.00 71.19 73 PRO A C 1
ATOM 568 O O . PRO A 1 73 ? -2.889 6.663 -15.083 1.00 71.19 73 PRO A O 1
ATOM 571 N N . ARG A 1 74 ? -1.074 7.733 -15.871 1.00 73.00 74 ARG A N 1
ATOM 572 C CA . ARG A 1 74 ? -1.755 8.350 -17.011 1.00 73.00 74 ARG A CA 1
ATOM 573 C C . ARG A 1 74 ? -1.382 7.633 -18.292 1.00 73.00 74 ARG A C 1
ATOM 575 O O . ARG A 1 74 ? -0.200 7.403 -18.547 1.00 73.00 74 ARG A O 1
ATOM 582 N N . ASP A 1 75 ? -2.385 7.352 -19.107 1.00 64.31 75 ASP A N 1
ATOM 583 C CA . ASP A 1 75 ? -2.191 7.036 -20.511 1.00 64.31 75 ASP A CA 1
ATOM 584 C C . ASP A 1 75 ? -1.629 8.262 -21.240 1.00 64.31 75 ASP A C 1
ATOM 586 O O . ASP A 1 75 ? -2.235 9.336 -21.219 1.00 64.31 75 ASP A O 1
ATOM 590 N N . HIS A 1 76 ? -0.486 8.122 -21.908 1.00 58.66 76 HIS A N 1
ATOM 591 C CA . HIS A 1 76 ? 0.123 9.242 -22.631 1.00 58.66 76 HIS A CA 1
ATOM 592 C C . HIS A 1 76 ? -0.698 9.697 -23.850 1.00 58.66 76 HIS A C 1
ATOM 594 O O . HIS A 1 76 ? -0.557 10.844 -24.269 1.00 58.66 76 HIS A O 1
ATOM 600 N N . ASN A 1 77 ? -1.562 8.835 -24.398 1.00 57.62 77 ASN A N 1
ATOM 601 C CA . ASN A 1 77 ? -2.317 9.115 -25.621 1.00 57.62 77 ASN A CA 1
ATOM 602 C C . ASN A 1 77 ? -3.728 9.654 -25.341 1.00 57.62 77 ASN A C 1
ATOM 604 O O . ASN A 1 77 ? -4.207 10.530 -26.056 1.00 57.62 77 ASN A O 1
ATOM 608 N N . SER A 1 78 ? -4.398 9.146 -24.307 1.00 63.34 78 SER A N 1
ATOM 609 C CA . SER A 1 78 ? -5.776 9.496 -23.944 1.00 63.34 78 SER A CA 1
ATOM 610 C C . SER A 1 78 ? -5.880 10.383 -22.704 1.00 63.34 78 SER A C 1
ATOM 612 O O . SER A 1 78 ? -6.934 10.970 -22.466 1.00 63.34 78 SER A O 1
ATOM 614 N N . GLY A 1 79 ? -4.814 10.492 -21.904 1.00 63.41 79 GLY A N 1
ATOM 615 C CA . GLY A 1 79 ? -4.825 11.216 -20.631 1.00 63.41 79 GLY A CA 1
ATOM 616 C C . GLY A 1 79 ? -5.671 10.549 -19.542 1.00 63.41 79 GLY A C 1
ATOM 617 O O . GLY A 1 79 ? -5.812 11.121 -18.459 1.00 63.41 79 GLY A O 1
ATOM 618 N N . ALA A 1 80 ? -6.230 9.364 -19.812 1.00 63.00 80 ALA A N 1
ATOM 619 C CA . ALA A 1 80 ? -7.010 8.601 -18.852 1.00 63.00 80 ALA A CA 1
ATOM 620 C C . ALA A 1 80 ? -6.119 8.118 -17.704 1.00 63.00 80 ALA A C 1
ATOM 622 O O . ALA A 1 80 ? -4.978 7.704 -17.919 1.00 63.00 80 ALA A O 1
ATOM 623 N N . GLN A 1 81 ? -6.649 8.181 -16.485 1.00 67.44 81 GLN A N 1
ATOM 624 C CA . GLN A 1 81 ? -6.048 7.522 -15.335 1.00 67.44 81 GLN A CA 1
ATOM 625 C C . GLN A 1 81 ? -6.523 6.070 -15.302 1.00 67.44 81 GLN A C 1
ATOM 627 O O . GLN A 1 81 ? -7.706 5.809 -15.528 1.00 67.44 81 GLN A O 1
ATOM 632 N N . TYR A 1 82 ? -5.617 5.137 -15.030 1.00 66.56 82 TYR A N 1
ATOM 633 C CA . TYR A 1 82 ? -5.979 3.734 -14.840 1.00 66.56 82 TYR A CA 1
ATOM 634 C C . TYR A 1 82 ? -5.926 3.366 -13.357 1.00 66.56 82 TYR A C 1
ATOM 636 O O . TYR A 1 82 ? -5.063 3.883 -12.638 1.00 66.56 82 TYR A O 1
ATOM 644 N N . PRO A 1 83 ? -6.836 2.492 -12.891 1.00 75.56 83 PRO A N 1
ATOM 645 C CA . PRO A 1 83 ? -6.734 1.943 -11.551 1.00 75.56 83 PRO A CA 1
ATOM 646 C C . PRO A 1 83 ? -5.466 1.090 -11.443 1.00 75.56 83 PRO A C 1
ATOM 648 O O . PRO A 1 83 ? -4.978 0.542 -12.432 1.00 75.56 83 PRO A O 1
ATOM 651 N N . PHE A 1 84 ? -4.937 0.967 -10.230 1.00 86.62 84 PHE A N 1
ATOM 652 C CA . PHE A 1 84 ? -3.894 -0.015 -9.954 1.00 86.62 84 PHE A CA 1
ATOM 653 C C . PHE A 1 84 ? -4.467 -1.430 -10.078 1.00 86.62 84 PHE A C 1
ATOM 655 O O . PHE A 1 84 ? -5.598 -1.674 -9.665 1.00 86.62 84 PHE A O 1
ATOM 662 N N . ASP A 1 85 ? -3.676 -2.375 -10.581 1.00 87.62 85 ASP A N 1
ATOM 663 C CA . ASP A 1 85 ? -4.037 -3.796 -10.518 1.00 87.62 85 ASP A CA 1
ATOM 664 C C . ASP A 1 85 ? -3.769 -4.362 -9.114 1.00 87.62 85 ASP A C 1
ATOM 666 O O . ASP A 1 85 ? -4.564 -5.119 -8.554 1.00 87.62 85 ASP A O 1
ATOM 670 N N . VAL A 1 86 ? -2.634 -3.969 -8.524 1.00 91.81 86 VAL A N 1
ATOM 671 C CA . VAL A 1 86 ? -2.145 -4.466 -7.234 1.00 91.81 86 VAL A CA 1
ATOM 672 C C . VAL A 1 86 ? -1.522 -3.326 -6.430 1.00 91.81 86 VAL A C 1
ATOM 674 O O . VAL A 1 86 ? -0.730 -2.543 -6.949 1.00 91.81 86 VAL A O 1
ATOM 677 N N . ILE A 1 87 ? -1.839 -3.277 -5.139 1.00 95.38 87 ILE A N 1
ATOM 678 C CA . ILE A 1 87 ? -1.210 -2.425 -4.129 1.00 95.38 87 ILE A CA 1
ATOM 679 C C . ILE A 1 87 ? -0.397 -3.340 -3.214 1.00 95.38 87 ILE A C 1
ATOM 681 O O . ILE A 1 87 ? -0.956 -4.246 -2.603 1.00 95.38 87 ILE A O 1
ATOM 685 N N . ILE A 1 88 ? 0.911 -3.120 -3.103 1.00 97.62 88 ILE A N 1
ATOM 686 C CA . ILE A 1 88 ? 1.792 -3.941 -2.260 1.00 97.62 88 ILE A CA 1
ATOM 687 C C . ILE A 1 88 ? 2.240 -3.119 -1.059 1.00 97.62 88 ILE A C 1
ATOM 689 O O . ILE A 1 88 ? 2.716 -1.997 -1.212 1.00 97.62 88 ILE A O 1
ATOM 693 N N . MET A 1 89 ? 2.116 -3.692 0.134 1.00 97.50 89 MET A N 1
ATOM 694 C CA . MET A 1 89 ? 2.558 -3.084 1.384 1.00 97.50 89 MET A CA 1
ATOM 695 C C . MET A 1 89 ? 3.329 -4.114 2.202 1.00 97.50 89 MET A C 1
ATOM 697 O O . MET A 1 89 ? 2.924 -5.272 2.306 1.00 97.50 89 MET A O 1
ATOM 701 N N . ALA A 1 90 ? 4.434 -3.702 2.809 1.00 96.06 90 ALA A N 1
ATOM 702 C CA . ALA A 1 90 ? 5.248 -4.581 3.635 1.00 96.06 90 ALA A CA 1
ATOM 703 C C . ALA A 1 90 ? 5.632 -3.867 4.927 1.00 96.06 90 ALA A C 1
ATOM 705 O O . ALA A 1 90 ? 6.205 -2.785 4.877 1.00 96.06 90 ALA A O 1
ATOM 706 N N . ASP A 1 91 ? 5.313 -4.486 6.068 1.00 92.56 91 ASP A N 1
ATOM 707 C CA . ASP A 1 91 ? 5.708 -4.010 7.403 1.00 92.56 91 ASP A CA 1
ATOM 708 C C . ASP A 1 91 ? 5.269 -2.561 7.701 1.00 92.56 91 ASP A C 1
ATOM 710 O O . ASP A 1 91 ? 5.944 -1.825 8.408 1.00 92.56 91 ASP A O 1
ATOM 714 N N . VAL A 1 92 ? 4.113 -2.147 7.169 1.00 95.44 92 VAL A N 1
ATOM 715 C CA . VAL A 1 92 ? 3.565 -0.780 7.308 1.00 95.44 92 VAL A CA 1
ATOM 716 C C . VAL A 1 92 ? 2.694 -0.582 8.553 1.00 95.44 92 VAL A C 1
ATOM 718 O O . VAL A 1 92 ? 2.195 0.508 8.811 1.00 95.44 92 VAL A O 1
ATOM 721 N N . THR A 1 93 ? 2.469 -1.640 9.330 1.00 94.25 93 THR A N 1
ATOM 722 C CA . THR A 1 93 ? 1.450 -1.666 10.392 1.00 94.25 93 THR A CA 1
ATOM 723 C C . THR A 1 93 ? 2.005 -1.372 11.785 1.00 94.25 93 THR A C 1
ATOM 725 O O . THR A 1 93 ? 1.287 -1.548 12.762 1.00 94.25 93 THR A O 1
ATOM 728 N N . TYR A 1 94 ? 3.267 -0.954 11.902 1.00 92.81 94 TYR A N 1
ATOM 729 C CA . TYR A 1 94 ? 3.949 -0.791 13.194 1.00 92.81 94 TYR A CA 1
ATOM 730 C C . TYR A 1 94 ? 3.493 0.441 13.993 1.00 92.81 94 TYR A C 1
ATOM 732 O O . TYR A 1 94 ? 3.769 0.534 15.188 1.00 92.81 94 TYR A O 1
ATOM 740 N N . ASN A 1 95 ? 2.834 1.411 13.346 1.00 94.44 95 ASN A N 1
ATOM 741 C CA . ASN A 1 95 ? 2.336 2.625 13.987 1.00 94.44 95 ASN A CA 1
ATOM 742 C C . ASN A 1 95 ? 0.806 2.687 13.923 1.00 94.44 95 ASN A C 1
ATOM 744 O O . ASN A 1 95 ? 0.230 3.118 12.923 1.00 94.44 95 ASN A O 1
ATOM 748 N N . THR A 1 96 ? 0.146 2.308 15.017 1.00 95.62 96 THR A N 1
ATOM 749 C CA . THR A 1 96 ? -1.323 2.301 15.116 1.00 95.62 96 THR A CA 1
ATOM 750 C C . THR A 1 96 ? -1.941 3.692 14.967 1.00 95.62 96 THR A C 1
ATOM 752 O O . THR A 1 96 ? -3.065 3.814 14.482 1.00 95.62 96 THR A O 1
ATOM 755 N N . ALA A 1 97 ? -1.203 4.761 15.294 1.00 96.06 97 ALA A N 1
ATOM 756 C CA . ALA A 1 97 ? -1.668 6.134 15.095 1.00 96.06 97 ALA A CA 1
ATOM 757 C C . ALA A 1 97 ? -1.870 6.481 13.606 1.00 96.06 97 ALA A C 1
ATOM 759 O O . ALA A 1 97 ? -2.723 7.305 13.283 1.00 96.06 97 ALA A O 1
ATOM 760 N N . SER A 1 98 ? -1.144 5.812 12.703 1.00 96.38 98 SER A N 1
ATOM 761 C CA . SER A 1 98 ? -1.240 6.017 11.252 1.00 96.38 98 SER A CA 1
ATOM 762 C C . SER A 1 98 ? -2.345 5.187 10.589 1.00 96.38 98 SER A C 1
ATOM 764 O O . SER A 1 98 ? -2.580 5.345 9.395 1.00 96.38 98 SER A O 1
ATOM 766 N N . PHE A 1 99 ? -3.058 4.315 11.314 1.00 97.25 99 PHE A N 1
ATOM 767 C CA . PHE A 1 99 ? -4.033 3.397 10.700 1.00 97.25 99 PHE A CA 1
ATOM 768 C C . PHE A 1 99 ? -5.166 4.119 9.987 1.00 97.25 99 PHE A C 1
ATOM 770 O O . PHE A 1 99 ? -5.576 3.706 8.904 1.00 97.25 99 PHE A O 1
ATOM 777 N N . ARG A 1 100 ? -5.653 5.224 10.557 1.00 97.19 100 ARG A N 1
ATOM 778 C CA . ARG A 1 100 ? -6.688 6.030 9.907 1.00 97.19 100 ARG A CA 1
ATOM 779 C C . ARG A 1 100 ? -6.209 6.548 8.550 1.00 97.19 100 ARG A C 1
ATOM 781 O O . ARG A 1 100 ? -6.911 6.347 7.564 1.00 97.19 100 ARG A O 1
ATOM 788 N N . ALA A 1 101 ? -5.036 7.175 8.531 1.00 97.88 101 ALA A N 1
ATOM 789 C CA . ALA A 1 101 ? -4.415 7.747 7.345 1.00 97.88 101 ALA A CA 1
ATOM 790 C C . ALA A 1 101 ? -4.139 6.669 6.287 1.00 97.88 101 ALA A C 1
ATOM 792 O O . ALA A 1 101 ? -4.629 6.761 5.165 1.00 97.88 101 ALA A O 1
ATOM 793 N N . LEU A 1 102 ? -3.498 5.565 6.686 1.00 97.75 102 LEU A N 1
ATOM 794 C CA . LEU A 1 102 ? -3.236 4.410 5.826 1.00 97.75 102 LEU A CA 1
ATOM 795 C C . LEU A 1 102 ? -4.523 3.861 5.187 1.00 97.75 102 LEU A C 1
ATOM 797 O O . LEU A 1 102 ? -4.579 3.634 3.979 1.00 97.75 102 LEU A O 1
ATOM 801 N N . LEU A 1 103 ? -5.582 3.664 5.976 1.00 97.31 103 LEU A N 1
ATOM 802 C CA . LEU A 1 103 ? -6.855 3.157 5.464 1.00 97.31 103 LEU A CA 1
ATOM 803 C C . LEU A 1 103 ? -7.590 4.179 4.587 1.00 97.31 103 LEU A C 1
ATOM 805 O O . LEU A 1 103 ? -8.300 3.770 3.665 1.00 97.31 103 LEU A O 1
ATOM 809 N N . ASP A 1 104 ? -7.452 5.483 4.854 1.00 96.50 104 ASP A N 1
ATOM 810 C CA . ASP A 1 104 ? -7.964 6.553 3.987 1.00 96.50 104 ASP A CA 1
ATOM 811 C C . ASP A 1 104 ? -7.245 6.508 2.627 1.00 96.50 104 ASP A C 1
ATOM 813 O O . ASP A 1 104 ? -7.909 6.512 1.585 1.00 96.50 104 ASP A O 1
ATOM 817 N N . THR A 1 105 ? -5.917 6.340 2.621 1.00 96.31 105 THR A N 1
ATOM 818 C CA . THR A 1 105 ? -5.115 6.168 1.402 1.00 96.31 105 THR A CA 1
ATOM 819 C C . THR A 1 105 ? -5.517 4.916 0.626 1.00 96.31 105 THR A C 1
ATOM 821 O O . THR A 1 105 ? -5.850 5.023 -0.552 1.00 96.31 105 THR A O 1
ATOM 824 N N . ILE A 1 106 ? -5.566 3.740 1.264 1.00 95.25 106 ILE A N 1
ATOM 825 C CA . ILE A 1 106 ? -5.975 2.484 0.606 1.00 95.25 106 ILE A CA 1
ATOM 826 C C . ILE A 1 106 ? -7.383 2.629 0.017 1.00 95.25 106 ILE A C 1
ATOM 828 O O . ILE A 1 106 ? -7.621 2.258 -1.128 1.00 95.25 106 ILE A O 1
ATOM 832 N N . THR A 1 107 ? -8.315 3.228 0.764 1.00 93.25 107 THR A N 1
ATOM 833 C CA . THR A 1 107 ? -9.677 3.496 0.279 1.00 93.25 107 THR A CA 1
ATOM 834 C C . THR A 1 107 ? -9.671 4.376 -0.972 1.00 93.25 107 THR A C 1
ATOM 836 O O . THR A 1 107 ? -10.433 4.114 -1.901 1.00 93.25 107 THR A O 1
ATOM 839 N N . GLY A 1 108 ? -8.834 5.416 -1.007 1.00 91.56 108 GLY A N 1
ATOM 840 C CA . GLY A 1 108 ? -8.670 6.278 -2.177 1.00 91.56 108 GLY A CA 1
ATOM 841 C C . GLY A 1 108 ? -8.095 5.524 -3.376 1.00 91.56 108 GLY A C 1
ATOM 842 O O . GLY A 1 108 ? -8.677 5.578 -4.458 1.00 91.56 108 GLY A O 1
ATOM 843 N N . LEU A 1 109 ? -7.025 4.753 -3.160 1.00 91.12 109 LEU A N 1
ATOM 844 C CA . LEU A 1 109 ? -6.369 3.933 -4.186 1.00 91.12 109 LEU A CA 1
ATOM 845 C C . LEU A 1 109 ? -7.306 2.873 -4.787 1.00 91.12 109 LEU A C 1
ATOM 847 O O . LEU A 1 109 ? -7.235 2.588 -5.977 1.00 91.12 109 LEU A O 1
ATOM 851 N N . LEU A 1 110 ? -8.225 2.332 -3.983 1.00 88.69 110 LEU A N 1
ATOM 852 C CA . LEU A 1 110 ? -9.217 1.343 -4.411 1.00 88.69 110 LEU A CA 1
ATOM 853 C C . LEU A 1 110 ? -10.447 1.931 -5.136 1.00 88.69 110 LEU A C 1
ATOM 855 O O . LEU A 1 110 ? -11.231 1.162 -5.695 1.00 88.69 110 LEU A O 1
ATOM 859 N N . ARG A 1 111 ? -10.694 3.251 -5.076 1.00 80.75 111 ARG A N 1
ATOM 860 C CA . ARG A 1 111 ? -11.924 3.889 -5.610 1.00 80.75 111 ARG A CA 1
ATOM 861 C C . ARG A 1 111 ? -11.783 4.498 -7.008 1.00 80.75 111 ARG A C 1
ATOM 863 O O . ARG A 1 111 ? -12.801 4.684 -7.675 1.00 80.75 111 ARG A O 1
ATOM 870 N N . GLU A 1 112 ? -10.577 4.840 -7.441 1.00 71.19 112 GLU A N 1
ATOM 871 C CA . GLU A 1 112 ? -10.311 5.678 -8.622 1.00 71.19 112 GLU A CA 1
ATOM 872 C C . GLU A 1 112 ? -9.543 4.898 -9.724 1.00 71.19 112 GLU A C 1
ATOM 874 O O . GLU A 1 112 ? -8.598 4.186 -9.390 1.00 71.19 112 GLU A O 1
ATOM 879 N N . PRO A 1 113 ? -9.860 5.033 -11.034 1.00 56.94 113 PRO A N 1
ATOM 880 C CA . PRO A 1 113 ? -11.125 5.444 -11.637 1.00 56.94 113 PRO A CA 1
ATOM 881 C C . PRO A 1 113 ? -11.860 4.309 -12.380 1.00 56.94 113 PRO A C 1
ATOM 883 O O . PRO A 1 113 ? -11.288 3.389 -12.956 1.00 56.94 113 PRO A O 1
ATOM 886 N N . ARG A 1 114 ? -13.189 4.473 -12.377 1.00 50.66 114 ARG A N 1
ATOM 887 C CA . ARG A 1 114 ? -14.283 3.756 -13.059 1.00 50.66 114 ARG A CA 1
ATOM 888 C C . ARG A 1 114 ? -13.923 3.109 -14.411 1.00 50.66 114 ARG A C 1
ATOM 890 O O . ARG A 1 114 ? -14.271 3.642 -15.463 1.00 50.66 114 ARG A O 1
ATOM 897 N N . ALA A 1 115 ? -13.361 1.909 -14.380 1.00 52.31 115 ALA A N 1
ATOM 898 C CA . ALA A 1 115 ? -13.443 0.957 -15.482 1.00 52.31 115 ALA A CA 1
ATOM 899 C C . ALA A 1 115 ? -14.350 -0.217 -15.064 1.00 52.31 115 ALA A C 1
ATOM 901 O O . ALA A 1 115 ? -14.353 -0.592 -13.890 1.00 52.31 115 ALA A O 1
ATOM 902 N N . PRO A 1 116 ? -15.154 -0.795 -15.974 1.00 52.72 116 PRO A N 1
ATOM 903 C CA . PRO A 1 116 ? -15.815 -2.065 -15.705 1.00 52.72 116 PRO A CA 1
ATOM 904 C C . PRO A 1 116 ? -14.738 -3.146 -15.512 1.00 52.72 116 PRO A C 1
ATOM 906 O O . PRO A 1 116 ? -14.068 -3.529 -16.465 1.00 52.72 116 PRO A O 1
ATOM 909 N N . GLY A 1 117 ? -14.541 -3.593 -14.271 1.00 61.31 117 GLY A N 1
ATOM 910 C CA . GLY A 1 117 ? -13.493 -4.544 -13.903 1.00 61.31 117 GLY A CA 1
ATOM 911 C C . GLY A 1 117 ? -13.362 -4.720 -12.389 1.00 61.31 117 GLY A C 1
ATOM 912 O O . GLY A 1 117 ? -14.059 -4.056 -11.615 1.00 61.31 117 GLY A O 1
ATOM 913 N N . LEU A 1 118 ? -12.482 -5.636 -11.978 1.00 63.81 118 LEU A N 1
ATOM 914 C CA . LEU A 1 118 ? -12.107 -5.820 -10.575 1.00 63.81 118 LEU A CA 1
ATOM 915 C C . LEU A 1 118 ? -11.354 -4.578 -10.083 1.00 63.81 118 LEU A C 1
ATOM 917 O O . LEU A 1 118 ? -10.556 -3.997 -10.816 1.00 63.81 118 LEU A O 1
ATOM 921 N N . SER A 1 119 ? -11.624 -4.153 -8.848 1.00 78.88 119 SER A N 1
ATOM 922 C CA . SER A 1 119 ? -10.790 -3.139 -8.192 1.00 78.88 119 SER A CA 1
ATOM 923 C C . SER A 1 119 ? -9.417 -3.722 -7.846 1.00 78.88 119 SER A C 1
ATOM 925 O O . SER A 1 119 ? -9.269 -4.943 -7.785 1.00 78.88 119 SER A O 1
ATOM 927 N N . ALA A 1 120 ? -8.433 -2.852 -7.596 1.00 87.69 120 ALA A N 1
ATOM 928 C CA . ALA A 1 120 ? -7.102 -3.286 -7.182 1.00 87.69 120 ALA A CA 1
ATOM 929 C C . ALA A 1 120 ? -7.180 -4.256 -5.994 1.00 87.69 120 ALA A C 1
ATOM 931 O O . ALA A 1 120 ? -8.002 -4.083 -5.087 1.00 87.69 120 ALA A O 1
ATOM 932 N N . ILE A 1 121 ? -6.286 -5.239 -5.963 1.00 91.69 121 ILE A N 1
ATOM 933 C CA . ILE A 1 121 ? -6.080 -6.066 -4.771 1.00 91.69 121 ILE A CA 1
ATOM 934 C C . ILE A 1 121 ? -4.939 -5.500 -3.932 1.00 91.69 121 ILE A C 1
ATOM 936 O O . ILE A 1 121 ? -3.977 -4.938 -4.450 1.00 91.69 121 ILE A O 1
ATOM 940 N N . VAL A 1 122 ? -5.028 -5.666 -2.622 1.00 95.88 122 VAL A N 1
ATOM 941 C CA . VAL A 1 122 ? -3.988 -5.283 -1.670 1.00 95.88 122 VAL A CA 1
ATOM 942 C C . VAL A 1 122 ? -3.239 -6.537 -1.243 1.00 95.88 122 VAL A C 1
ATOM 944 O O . VAL A 1 122 ? -3.851 -7.485 -0.764 1.00 95.88 122 VAL A O 1
ATOM 947 N N . LEU A 1 123 ? -1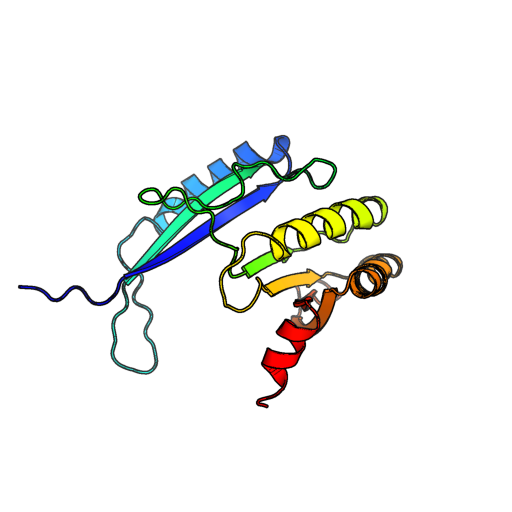.919 -6.547 -1.370 1.00 97.31 123 LEU A N 1
ATOM 948 C CA . LEU A 1 123 ? -1.054 -7.579 -0.812 1.00 97.31 123 LEU A CA 1
ATOM 949 C C . LEU A 1 123 ? -0.274 -6.983 0.359 1.00 97.31 123 LEU A C 1
ATOM 951 O O . LEU A 1 123 ? 0.564 -6.104 0.167 1.00 97.31 123 LEU A O 1
ATOM 955 N N . LEU A 1 124 ? -0.557 -7.459 1.568 1.00 97.75 124 LEU A N 1
ATOM 956 C CA . LEU A 1 124 ? 0.073 -7.000 2.800 1.00 97.75 124 LEU A CA 1
ATOM 957 C C . LEU A 1 124 ? 0.947 -8.108 3.391 1.00 97.75 124 LEU A C 1
ATOM 959 O O . LEU A 1 124 ? 0.447 -9.151 3.805 1.00 97.75 124 LEU A O 1
ATOM 963 N N . ALA A 1 125 ? 2.249 -7.852 3.488 1.00 96.75 125 ALA A N 1
ATOM 964 C CA . ALA A 1 125 ? 3.157 -8.651 4.302 1.00 96.75 125 ALA A CA 1
ATOM 965 C C . ALA A 1 125 ? 3.221 -8.063 5.722 1.00 96.75 125 ALA A C 1
ATOM 967 O O . ALA A 1 125 ? 3.783 -6.985 5.937 1.00 96.75 125 ALA A O 1
ATOM 968 N N . TYR A 1 126 ? 2.634 -8.770 6.687 1.00 95.56 126 TYR A N 1
ATOM 969 C CA . TYR A 1 126 ? 2.534 -8.369 8.089 1.00 95.56 126 TYR A CA 1
ATOM 970 C C . TYR A 1 126 ? 3.508 -9.163 8.959 1.00 95.56 126 TYR A C 1
ATOM 972 O O . TYR A 1 126 ? 3.543 -10.393 8.914 1.00 95.56 126 TYR A O 1
ATOM 980 N N . LYS A 1 127 ? 4.271 -8.469 9.806 1.00 92.88 127 LYS A N 1
ATOM 981 C CA . LYS A 1 127 ? 5.060 -9.100 10.863 1.00 92.88 127 LYS A CA 1
ATOM 982 C C . LYS A 1 127 ? 4.557 -8.633 12.219 1.00 92.88 127 LYS A C 1
ATOM 984 O O . LYS A 1 127 ? 4.726 -7.470 12.559 1.00 92.88 127 LYS A O 1
ATOM 989 N N . SER A 1 128 ? 4.011 -9.556 13.006 1.00 91.06 128 SER A N 1
ATOM 990 C CA . SER A 1 128 ? 3.459 -9.219 14.316 1.00 91.06 128 SER A CA 1
ATOM 991 C C . SER A 1 128 ? 4.533 -8.782 15.306 1.00 91.06 128 SER A C 1
ATOM 993 O O . SER A 1 128 ? 5.509 -9.503 15.535 1.00 91.06 128 SER A O 1
ATOM 995 N N . ARG A 1 129 ? 4.351 -7.598 15.896 1.00 91.12 129 ARG A N 1
ATOM 996 C CA . ARG A 1 129 ? 5.214 -7.066 16.965 1.00 91.12 129 ARG A CA 1
ATOM 997 C C . ARG A 1 129 ? 4.410 -6.658 18.186 1.00 91.12 129 ARG A C 1
ATOM 999 O O . ARG A 1 129 ? 4.878 -6.858 19.304 1.00 91.12 129 ARG A O 1
ATOM 1006 N N . ASP A 1 130 ? 3.206 -6.144 17.965 1.00 93.31 130 ASP A N 1
ATOM 1007 C CA . ASP A 1 130 ? 2.284 -5.724 19.013 1.00 93.31 130 ASP A CA 1
AT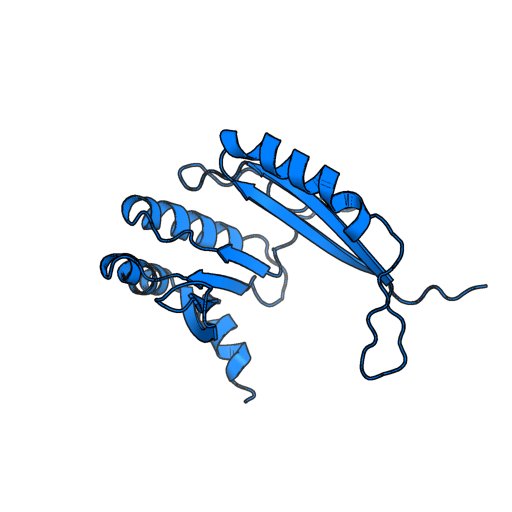OM 1008 C C . ASP A 1 130 ? 0.859 -6.209 18.674 1.00 93.31 130 ASP A C 1
ATOM 1010 O O . ASP A 1 130 ? 0.394 -6.018 17.547 1.00 93.31 130 ASP A O 1
ATOM 1014 N N . PRO A 1 131 ? 0.130 -6.843 19.612 1.00 93.00 131 PRO A N 1
ATOM 1015 C CA . PRO A 1 131 ? -1.263 -7.228 1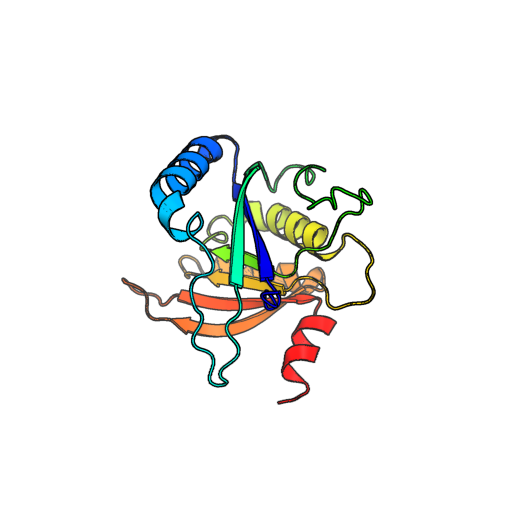9.399 1.00 93.00 131 PRO A CA 1
ATOM 1016 C C . PRO A 1 131 ? -2.183 -6.079 18.961 1.00 93.00 131 PRO A C 1
ATOM 1018 O O . PRO A 1 131 ? -3.158 -6.337 18.257 1.00 93.00 131 PRO A O 1
ATOM 1021 N N . ALA A 1 132 ? -1.888 -4.833 19.344 1.00 95.06 132 ALA A N 1
ATOM 1022 C CA . ALA A 1 132 ? -2.648 -3.653 18.941 1.00 95.06 132 ALA A CA 1
ATOM 1023 C C . ALA A 1 132 ? -2.589 -3.399 17.430 1.00 95.06 132 ALA A C 1
ATOM 1025 O O . ALA A 1 132 ? -3.525 -2.833 16.876 1.00 95.06 132 ALA A O 1
ATOM 1026 N N . GLU A 1 133 ? -1.556 -3.879 16.729 1.00 95.31 133 GLU A N 1
ATOM 1027 C CA . GLU A 1 133 ? -1.489 -3.775 15.267 1.00 95.31 133 GLU A CA 1
ATOM 1028 C C . GLU A 1 133 ? -2.678 -4.492 14.608 1.00 95.31 133 GLU A C 1
ATOM 1030 O O . GLU A 1 133 ? -3.126 -4.105 13.528 1.00 95.31 133 GLU A O 1
ATOM 1035 N N . ARG A 1 134 ? -3.250 -5.498 15.295 1.00 94.69 134 ARG A N 1
ATOM 1036 C CA . ARG A 1 134 ? -4.412 -6.258 14.825 1.00 94.69 134 ARG A CA 1
ATOM 1037 C C . ARG A 1 134 ? -5.713 -5.469 14.733 1.00 94.69 134 ARG A C 1
ATOM 1039 O O . ARG A 1 134 ? -6.652 -5.945 14.095 1.00 94.69 134 ARG A O 1
ATOM 1046 N N . THR A 1 135 ? -5.778 -4.254 15.275 1.00 96.19 135 THR A N 1
ATOM 1047 C CA . THR A 1 135 ? -6.965 -3.404 15.097 1.00 96.19 135 THR A CA 1
ATOM 1048 C C . THR A 1 135 ? -7.145 -2.941 13.652 1.00 96.19 135 THR A C 1
ATOM 1050 O O . THR A 1 135 ? -8.281 -2.697 13.252 1.00 96.19 135 THR A O 1
ATOM 1053 N N . LEU A 1 136 ? -6.076 -2.927 12.838 1.00 96.81 136 LEU A N 1
ATOM 1054 C CA . LEU A 1 136 ? -6.135 -2.543 11.423 1.00 96.81 136 LEU A CA 1
ATOM 1055 C C . LEU A 1 136 ? -7.197 -3.331 10.642 1.00 96.81 136 LEU A C 1
ATOM 1057 O O . LEU A 1 136 ? -7.902 -2.756 9.820 1.00 96.81 136 LEU A O 1
ATOM 1061 N N . TRP A 1 137 ? -7.334 -4.634 10.904 1.00 96.69 137 TRP A N 1
ATOM 1062 C CA . TRP A 1 137 ? -8.296 -5.501 10.218 1.00 96.69 137 TRP A CA 1
ATOM 1063 C C . TRP A 1 137 ? -9.740 -5.114 10.540 1.00 96.69 137 TRP A C 1
ATOM 1065 O O . TRP A 1 137 ? -10.571 -5.014 9.639 1.00 96.69 137 TRP A O 1
ATOM 1075 N N . THR A 1 138 ? -10.030 -4.859 11.816 1.00 96.06 138 THR A N 1
ATOM 1076 C CA . THR A 1 138 ? -11.350 -4.404 12.269 1.00 96.06 138 THR A CA 1
ATOM 1077 C C . THR A 1 138 ? -11.681 -3.031 11.685 1.00 96.06 138 THR A C 1
ATOM 1079 O O . THR A 1 138 ? -12.781 -2.814 11.169 1.00 96.06 138 THR A O 1
ATOM 1082 N N . ASP A 1 139 ? -10.711 -2.115 11.698 1.00 96.44 139 ASP A N 1
ATOM 1083 C CA . ASP A 1 139 ? -10.874 -0.765 11.161 1.00 96.44 139 ASP A CA 1
ATOM 1084 C C . ASP A 1 139 ? -11.071 -0.789 9.636 1.00 96.44 139 ASP A C 1
ATOM 1086 O O . ASP A 1 139 ? -11.928 -0.073 9.110 1.00 96.44 139 ASP A O 1
ATOM 1090 N N . ALA A 1 140 ? -10.349 -1.656 8.921 1.00 96.62 140 ALA A N 1
ATOM 1091 C CA . ALA A 1 140 ? -10.525 -1.889 7.490 1.00 96.62 140 ALA A CA 1
ATOM 1092 C C . ALA A 1 140 ? -11.929 -2.426 7.171 1.00 96.62 140 ALA A C 1
ATOM 1094 O O . ALA A 1 140 ? -12.599 -1.907 6.271 1.00 96.62 140 ALA A O 1
ATOM 1095 N N . GLN A 1 141 ? -12.413 -3.397 7.952 1.00 95.31 141 GLN A N 1
ATOM 1096 C CA . GLN A 1 141 ? -13.742 -3.982 7.767 1.00 95.31 141 GLN A CA 1
ATOM 1097 C C . GLN A 1 141 ? -14.852 -2.938 7.917 1.00 95.31 141 GLN A C 1
ATOM 1099 O O . GLN A 1 141 ? -15.786 -2.917 7.115 1.00 95.31 141 GLN A O 1
ATOM 1104 N N . SER A 1 142 ? -14.717 -2.004 8.866 1.00 95.06 142 SER A N 1
ATOM 1105 C CA . SER A 1 142 ? -15.670 -0.893 9.037 1.00 95.06 142 SER A CA 1
ATOM 1106 C C . SER A 1 142 ? -15.791 0.018 7.802 1.00 95.06 142 SER A C 1
ATOM 1108 O O . SER A 1 142 ? -16.790 0.718 7.635 1.00 95.06 142 SER A O 1
ATOM 1110 N N . ARG A 1 143 ? -14.789 -0.015 6.913 1.00 93.62 143 ARG A N 1
ATOM 1111 C CA . ARG A 1 143 ? -14.733 0.735 5.650 1.00 93.62 143 ARG A CA 1
ATOM 1112 C C . ARG A 1 143 ? -15.138 -0.103 4.436 1.00 93.62 143 ARG A C 1
ATOM 1114 O O . ARG A 1 143 ? -15.136 0.426 3.329 1.00 93.62 143 ARG A O 1
ATOM 1121 N N . GLY A 1 144 ? -15.495 -1.377 4.621 1.00 92.94 144 GLY A N 1
ATOM 1122 C CA . GLY A 1 144 ? -15.831 -2.320 3.546 1.00 92.94 144 GLY A CA 1
ATOM 1123 C C . GLY A 1 144 ? -14.623 -3.019 2.909 1.00 92.94 144 GLY A C 1
ATOM 1124 O O . GLY A 1 144 ? -14.775 -3.687 1.883 1.00 92.94 144 GLY A O 1
ATOM 1125 N N . ILE A 1 145 ? -13.433 -2.873 3.498 1.00 94.62 145 ILE A N 1
ATOM 1126 C CA . ILE A 1 145 ? -12.207 -3.551 3.066 1.00 94.62 145 ILE A CA 1
ATOM 1127 C C . ILE A 1 145 ? -12.048 -4.821 3.901 1.00 94.62 145 ILE A C 1
ATOM 1129 O O . ILE A 1 145 ? -12.114 -4.778 5.124 1.00 94.62 145 ILE A O 1
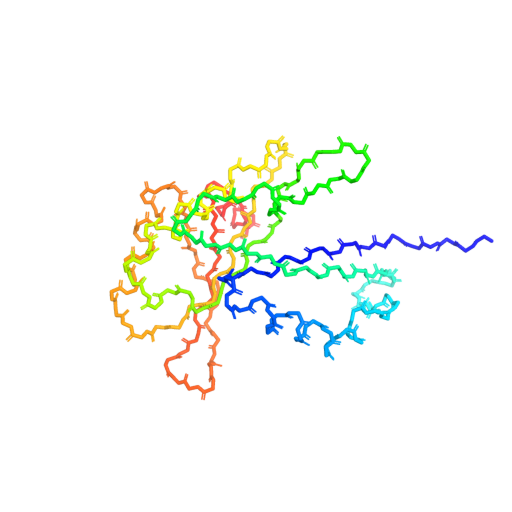ATOM 1133 N N . THR A 1 146 ? -11.827 -5.960 3.257 1.00 95.31 146 THR A N 1
ATOM 1134 C CA . THR A 1 146 ? -11.543 -7.229 3.945 1.00 95.31 146 THR A CA 1
ATOM 1135 C C . THR A 1 146 ? -10.105 -7.638 3.679 1.00 95.31 146 THR A C 1
ATOM 1137 O O . THR A 1 146 ? -9.609 -7.398 2.585 1.00 95.31 146 THR A O 1
ATOM 1140 N N . PHE A 1 147 ? -9.461 -8.271 4.658 1.00 95.75 147 PHE A N 1
ATOM 1141 C CA . PHE A 1 147 ? -8.177 -8.950 4.501 1.00 95.75 147 PHE A CA 1
ATOM 1142 C C . PHE A 1 147 ? -8.339 -10.430 4.855 1.00 95.75 147 PHE A C 1
ATOM 1144 O O . PHE A 1 147 ? -8.888 -10.765 5.904 1.00 95.75 147 PHE A O 1
ATOM 1151 N N . VAL A 1 148 ? -7.844 -11.307 3.987 1.00 95.25 148 VAL A N 1
ATOM 1152 C CA . VAL A 1 148 ? -7.831 -12.763 4.148 1.00 95.25 148 VAL A CA 1
ATOM 1153 C C . VAL A 1 148 ? -6.381 -13.218 4.238 1.00 95.25 148 VAL A C 1
ATOM 1155 O O . VAL A 1 148 ? -5.563 -12.855 3.395 1.00 95.25 148 VAL A O 1
ATOM 1158 N N . LEU A 1 149 ? -6.056 -13.993 5.269 1.00 95.56 149 LEU A N 1
ATOM 1159 C CA . LEU A 1 149 ? -4.741 -14.610 5.405 1.00 95.56 149 LEU A CA 1
ATOM 1160 C C . LEU A 1 149 ? -4.595 -15.680 4.322 1.00 95.56 149 LEU A C 1
ATOM 1162 O O . LEU A 1 149 ? -5.396 -16.613 4.284 1.00 95.56 149 LEU A O 1
ATOM 1166 N N . VAL A 1 150 ? -3.594 -15.542 3.453 1.00 95.75 150 VAL A N 1
ATOM 1167 C CA . VAL A 1 150 ? -3.357 -16.482 2.346 1.00 95.75 150 VAL A CA 1
ATOM 1168 C C . VAL A 1 150 ? -2.136 -17.362 2.569 1.00 95.75 150 VAL A C 1
ATOM 1170 O O . VAL A 1 150 ? -2.107 -18.481 2.068 1.00 95.75 150 VAL A O 1
ATOM 1173 N N . ASP A 1 151 ? -1.147 -16.890 3.329 1.00 95.56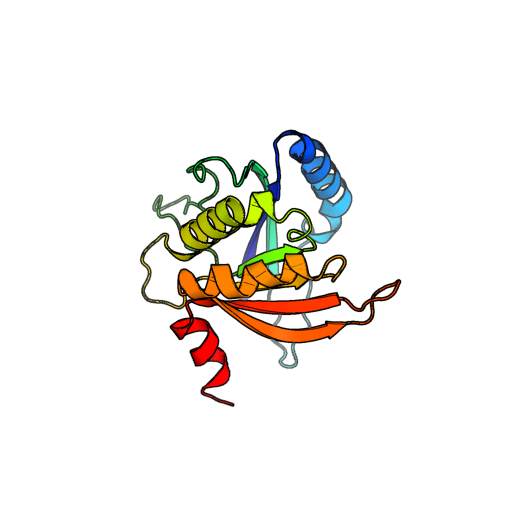 151 ASP A N 1
ATOM 1174 C CA . ASP A 1 151 ? 0.039 -17.680 3.653 1.00 95.56 151 ASP A CA 1
ATOM 1175 C C . ASP A 1 151 ? 0.726 -17.174 4.929 1.00 95.56 151 ASP A C 1
ATOM 1177 O O . ASP A 1 151 ? 0.533 -16.032 5.347 1.00 95.56 151 ASP A O 1
ATOM 1181 N N . THR A 1 152 ? 1.572 -18.014 5.519 1.00 95.94 152 THR A N 1
ATOM 1182 C CA . THR A 1 152 ? 2.476 -17.660 6.614 1.00 95.94 152 THR A CA 1
ATOM 1183 C C . THR A 1 152 ? 3.874 -18.164 6.281 1.00 95.94 152 THR A C 1
ATOM 1185 O O . THR A 1 152 ? 4.158 -19.361 6.321 1.00 95.94 152 THR A O 1
ATOM 1188 N N . VAL A 1 153 ? 4.782 -17.234 6.000 1.00 93.12 153 VAL A N 1
ATOM 1189 C CA . VAL A 1 153 ? 6.149 -17.531 5.573 1.00 93.12 153 VAL A CA 1
ATOM 1190 C C . VAL A 1 153 ? 7.108 -17.370 6.744 1.00 93.12 153 VAL A C 1
ATOM 1192 O O . VAL A 1 153 ? 7.160 -16.334 7.414 1.00 93.12 153 VAL A O 1
ATOM 1195 N N . LYS A 1 154 ? 7.931 -18.395 6.986 1.00 90.81 15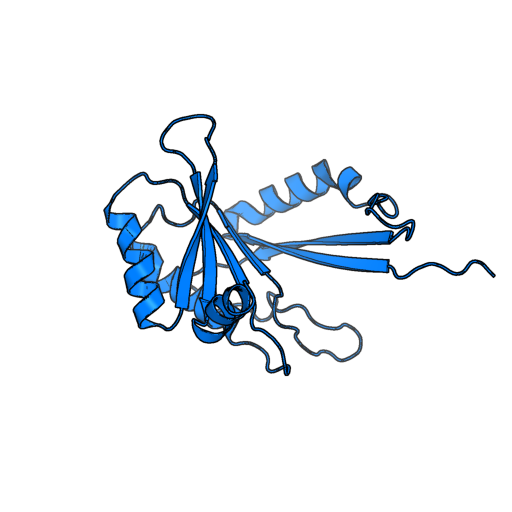4 LYS A N 1
ATOM 1196 C CA . LYS A 1 154 ? 8.985 -18.324 8.000 1.00 90.81 154 LYS A CA 1
ATOM 1197 C C . LYS A 1 154 ? 10.002 -17.242 7.620 1.00 90.81 154 LYS A C 1
ATOM 1199 O O . LYS A 1 154 ? 10.709 -17.365 6.623 1.00 90.81 154 LYS A O 1
ATOM 1204 N N . GLY A 1 155 ? 10.091 -16.193 8.433 1.00 77.50 155 GLY A N 1
ATOM 1205 C CA . GLY A 1 155 ? 11.099 -15.146 8.273 1.00 77.50 155 GLY A CA 1
ATOM 1206 C C . GLY A 1 155 ? 12.485 -15.570 8.775 1.00 77.50 155 GLY A C 1
ATOM 1207 O O . GLY A 1 155 ? 12.671 -16.650 9.333 1.00 77.50 155 GLY A O 1
ATOM 1208 N N . VAL A 1 156 ? 13.467 -14.667 8.656 1.00 78.19 156 VAL A N 1
ATOM 1209 C CA . VAL A 1 156 ? 14.823 -14.856 9.225 1.00 78.19 156 VAL A CA 1
ATOM 1210 C C . VAL A 1 156 ? 14.779 -15.014 10.753 1.00 78.19 156 VAL A C 1
ATOM 1212 O O . VAL A 1 156 ? 15.635 -15.668 11.346 1.00 78.19 156 VAL A O 1
ATOM 1215 N N . ARG A 1 157 ? 13.779 -14.407 11.402 1.00 77.81 157 ARG A N 1
ATOM 1216 C CA . ARG A 1 157 ? 13.522 -14.490 12.843 1.00 77.81 157 ARG A CA 1
ATOM 1217 C C . ARG A 1 157 ? 12.029 -14.560 13.102 1.00 77.81 157 ARG A C 1
ATOM 1219 O O . ARG A 1 157 ? 11.280 -13.877 12.401 1.00 77.81 157 ARG A O 1
ATOM 1226 N N . GLU A 1 158 ? 11.661 -15.283 14.154 1.00 81.94 158 GLU A N 1
ATOM 1227 C CA . GLU A 1 158 ? 10.306 -15.292 14.705 1.00 81.94 158 GLU A CA 1
ATOM 1228 C C . GLU A 1 158 ? 9.829 -13.872 15.093 1.00 81.94 158 GLU A C 1
ATOM 1230 O O . GLU A 1 158 ? 10.662 -13.002 15.385 1.00 81.94 158 GLU A O 1
ATOM 1235 N N . PRO A 1 159 ? 8.507 -13.628 15.109 1.00 84.50 159 PRO A N 1
ATOM 1236 C CA . PRO A 1 159 ? 7.475 -14.498 14.537 1.00 84.50 159 PRO A CA 1
ATOM 1237 C C . PRO A 1 159 ? 7.533 -14.520 12.998 1.00 84.50 159 PRO A C 1
ATOM 1239 O O . PRO A 1 159 ? 8.190 -13.677 12.375 1.00 84.50 159 PRO A O 1
ATOM 1242 N N . ALA A 1 160 ? 6.868 -15.506 12.395 1.00 91.56 160 ALA A N 1
ATOM 1243 C CA . ALA A 1 160 ? 6.691 -15.609 10.948 1.00 91.56 160 ALA A CA 1
ATOM 1244 C C . ALA A 1 160 ? 6.004 -14.365 10.345 1.00 91.56 160 ALA A C 1
ATOM 1246 O O . ALA A 1 160 ? 5.347 -13.594 11.047 1.00 91.56 160 ALA A O 1
ATOM 1247 N N . VAL A 1 161 ? 6.187 -14.172 9.038 1.00 94.75 161 VAL A N 1
ATOM 1248 C CA . VAL A 1 161 ? 5.519 -13.117 8.270 1.00 94.75 161 VAL A CA 1
ATOM 1249 C C . VAL A 1 161 ? 4.225 -13.688 7.713 1.00 94.75 161 VAL A C 1
ATOM 1251 O O . VAL A 1 161 ? 4.238 -14.686 6.998 1.00 94.75 161 VAL A O 1
ATOM 1254 N N . GLU A 1 162 ? 3.114 -13.054 8.042 1.00 95.81 162 GLU A N 1
ATOM 1255 C CA . GLU A 1 162 ? 1.798 -13.386 7.516 1.00 95.81 162 GLU A CA 1
ATOM 1256 C C . GLU A 1 162 ? 1.576 -12.623 6.200 1.00 95.81 162 GLU A C 1
ATOM 1258 O O . GLU A 1 162 ? 1.858 -11.425 6.111 1.00 95.81 162 GLU A O 1
ATOM 1263 N N . ILE A 1 163 ? 1.070 -13.302 5.174 1.00 97.06 163 ILE A N 1
ATOM 1264 C CA . ILE A 1 163 ? 0.725 -12.713 3.880 1.00 97.06 163 ILE A CA 1
ATOM 1265 C C . ILE A 1 163 ? -0.791 -12.610 3.792 1.00 97.06 163 ILE A C 1
ATOM 1267 O O . ILE A 1 163 ? -1.506 -13.612 3.839 1.00 97.06 163 ILE A O 1
ATOM 1271 N N . TRP A 1 164 ? -1.278 -11.386 3.652 1.00 97.19 164 TRP A N 1
ATOM 1272 C CA . TRP A 1 164 ? -2.693 -11.057 3.629 1.00 97.19 164 TRP A CA 1
ATOM 1273 C C . TRP A 1 164 ? -3.085 -10.501 2.267 1.00 97.19 164 TRP A C 1
ATOM 1275 O O . TRP A 1 164 ? -2.443 -9.586 1.752 1.00 97.19 164 TRP A O 1
ATOM 1285 N N . LEU A 1 165 ? -4.169 -11.026 1.705 1.00 96.00 165 LEU A N 1
ATOM 1286 C CA . LEU A 1 165 ? -4.807 -10.495 0.508 1.00 96.00 165 LEU A CA 1
ATOM 1287 C C . LEU A 1 165 ? -6.029 -9.677 0.920 1.00 96.00 165 LEU A C 1
ATOM 1289 O O . LEU A 1 165 ? -6.906 -10.182 1.619 1.00 96.00 165 LEU A O 1
ATOM 1293 N N . GLY A 1 166 ? -6.093 -8.421 0.499 1.00 94.94 166 GLY A N 1
ATOM 1294 C CA . GLY A 1 166 ? -7.191 -7.522 0.805 1.00 94.94 166 GLY A CA 1
ATOM 1295 C C . GLY A 1 166 ? -7.742 -6.768 -0.393 1.00 94.94 166 GLY A C 1
ATOM 1296 O O . GLY A 1 166 ? -7.254 -6.882 -1.512 1.00 94.94 166 GLY A O 1
ATOM 1297 N N . GLY A 1 167 ? -8.802 -6.010 -0.150 1.00 93.44 167 GLY A N 1
ATOM 1298 C CA . GLY A 1 167 ? -9.550 -5.283 -1.172 1.00 93.44 167 GLY A CA 1
ATOM 1299 C C . GLY A 1 167 ? -11.001 -5.100 -0.744 1.00 93.44 167 GLY A C 1
ATOM 1300 O O . GLY A 1 167 ? -11.357 -5.393 0.404 1.00 93.44 167 GLY A O 1
ATOM 1301 N N . TRP A 1 168 ? -11.857 -4.633 -1.654 1.00 91.94 168 TRP A N 1
ATOM 1302 C CA . TRP A 1 168 ? -13.294 -4.613 -1.382 1.00 91.94 168 TRP A CA 1
ATOM 1303 C C . TRP A 1 168 ? -13.794 -6.027 -1.125 1.00 91.94 168 TRP A C 1
ATOM 1305 O O . TRP A 1 168 ? -13.451 -6.959 -1.853 1.00 91.94 168 TRP A O 1
ATOM 1315 N N . GLU A 1 169 ? -14.653 -6.180 -0.121 1.00 87.25 169 GLU A N 1
ATOM 1316 C CA . GLU A 1 169 ? -15.178 -7.488 0.279 1.00 87.25 169 GLU A CA 1
ATOM 1317 C C . GLU A 1 169 ? -15.762 -8.287 -0.899 1.00 87.25 169 GLU A C 1
ATOM 1319 O O . GLU A 1 169 ? -15.516 -9.486 -1.018 1.00 87.25 169 GLU A O 1
ATOM 1324 N N . ARG A 1 170 ? -16.488 -7.618 -1.804 1.00 83.88 170 ARG A N 1
ATOM 1325 C CA . ARG A 1 170 ? -17.059 -8.243 -3.008 1.00 83.88 170 ARG A CA 1
ATOM 1326 C C . ARG A 1 170 ? -15.986 -8.852 -3.925 1.00 83.88 170 ARG A C 1
ATOM 1328 O O . ARG A 1 170 ? -16.199 -9.931 -4.465 1.00 83.88 170 ARG A O 1
ATOM 1335 N N . ASP A 1 171 ? -14.850 -8.169 -4.073 1.00 84.88 171 ASP A N 1
ATOM 1336 C CA . ASP A 1 171 ? -13.803 -8.516 -5.034 1.00 84.88 171 ASP A CA 1
ATOM 1337 C C . ASP A 1 171 ? -12.949 -9.647 -4.449 1.00 84.88 171 ASP A C 1
ATOM 1339 O O . ASP A 1 171 ? -12.755 -10.677 -5.091 1.00 84.88 171 ASP A O 1
ATOM 1343 N N . VAL A 1 172 ? -12.561 -9.535 -3.173 1.00 85.00 172 VAL A N 1
ATOM 1344 C CA . VAL A 1 172 ? -11.809 -10.582 -2.461 1.00 85.00 172 VAL A CA 1
ATOM 1345 C C . VAL A 1 172 ? -12.598 -11.889 -2.369 1.00 85.00 172 VAL A C 1
ATOM 1347 O O . VAL A 1 172 ? -12.036 -12.960 -2.579 1.00 85.00 172 VAL A O 1
ATOM 1350 N N . ARG A 1 173 ? -13.908 -11.830 -2.091 1.00 81.38 173 ARG A N 1
ATOM 1351 C CA . ARG A 1 173 ? -14.754 -13.035 -2.050 1.00 81.38 173 ARG A CA 1
ATOM 1352 C C . ARG A 1 173 ? -14.888 -13.695 -3.420 1.00 81.38 173 ARG A C 1
ATOM 1354 O O . ARG A 1 173 ? -14.947 -14.917 -3.479 1.00 81.38 173 ARG A O 1
ATOM 1361 N N . SER A 1 174 ? -14.925 -12.912 -4.501 1.00 80.06 174 SER A N 1
ATOM 1362 C CA . SER A 1 174 ? -15.046 -13.459 -5.858 1.00 80.06 174 SER A CA 1
ATOM 1363 C C . SER A 1 174 ? -13.849 -14.326 -6.257 1.00 80.06 174 SER A C 1
ATOM 1365 O O . SER A 1 174 ? -14.044 -15.348 -6.901 1.00 80.06 174 SER A O 1
ATOM 1367 N N . ILE A 1 175 ? -12.641 -13.991 -5.783 1.00 78.81 175 ILE A N 1
ATOM 1368 C CA . ILE A 1 175 ? -11.411 -14.762 -6.045 1.00 78.81 175 ILE A CA 1
ATOM 1369 C C . ILE A 1 175 ? -11.512 -16.202 -5.511 1.00 78.81 175 ILE A C 1
ATOM 1371 O O . ILE A 1 175 ? -10.924 -17.111 -6.087 1.00 78.81 175 ILE A O 1
ATOM 1375 N N . TRP A 1 176 ? -12.276 -16.416 -4.436 1.00 69.12 176 TRP A N 1
ATOM 1376 C CA . TRP A 1 176 ? -12.429 -17.716 -3.771 1.00 69.12 176 TRP A CA 1
ATOM 1377 C C . TRP A 1 176 ? -13.777 -18.397 -4.033 1.00 69.12 176 TRP A C 1
ATOM 1379 O O . TRP A 1 176 ? -14.002 -19.504 -3.555 1.00 69.12 176 TRP A O 1
ATOM 1389 N N . ALA A 1 177 ? -14.696 -17.754 -4.757 1.00 63.81 177 ALA A N 1
ATOM 1390 C CA . ALA A 1 177 ? -16.012 -18.328 -5.044 1.00 63.81 177 ALA A CA 1
ATOM 1391 C C . ALA A 1 177 ? -15.957 -19.477 -6.073 1.00 63.81 177 ALA A C 1
ATOM 1393 O O . ALA A 1 177 ? -16.911 -20.247 -6.158 1.00 63.81 177 ALA A O 1
ATOM 1394 N N . ASP A 1 178 ? -14.840 -19.604 -6.799 1.00 52.41 178 ASP A N 1
ATOM 1395 C CA . ASP A 1 178 ? -14.614 -20.602 -7.854 1.00 52.41 178 ASP A CA 1
ATOM 1396 C C . ASP A 1 178 ? -13.683 -21.766 -7.429 1.00 52.41 178 ASP A C 1
ATOM 1398 O O . ASP A 1 178 ? -13.280 -22.574 -8.270 1.00 52.41 178 ASP A O 1
ATOM 1402 N N . THR A 1 179 ? -13.343 -21.873 -6.137 1.00 48.91 179 THR A N 1
ATOM 1403 C CA . THR A 1 179 ? -12.585 -22.998 -5.535 1.00 48.91 179 THR A CA 1
ATOM 1404 C C . THR A 1 179 ? -13.460 -23.865 -4.648 1.00 48.91 179 THR A C 1
ATOM 1406 O O . THR A 1 179 ? -13.337 -25.107 -4.746 1.00 48.91 179 THR A O 1
#

Organism: NCBI:txid456999

Secondary structure (DSSP, 8-state):
----PPEEEEEEEEEE-HHHHHHHHHHHHHTGGGTSSS------SSS---EEEEEEEEEE--TTSPPPTTTSPBPTTT--B---SEEEEES--S-GGGHHHHHHHHHHHHH----SSPPPEEEEEEE-S-GGGGHHHHHHHHTTEEEEEEEEE--SSSSPEEEEEEEEHHHHHHHHTT-

InterPro domains:
  IPR019410 Lysine methyltransferase [PF10294] (11-136)
  IPR019410 Lysine methyltransferase [PTHR14614] (12-145)
  IPR029063 S-adenosyl-L-methionine-dependent methyltransferase superfamily [G3DSA:3.40.50.150] (7-165)